Protein AF-A0A8I1V514-F1 (afdb_monomer_lite)

Sequence (45 aa):
MSFIDRNLQHRIGLIRRINQQTATLDCDGQSWRVAFSLLRHLVDV

Secondary structure (DSSP, 8-state):
-EEE-TTS-EEE-EEEEE-SSEEEEEETTEEEEEEGGG-BPPPP-

Radius of gyration: 10.03 Å; chains: 1; bounding box: 24×25×24 Å

Structure (mmCIF, N/CA/C/O backbone):
data_AF-A0A8I1V514-F1
#
_entry.id   AF-A0A8I1V514-F1
#
loop_
_atom_site.group_PDB
_atom_site.id
_atom_site.type_symbol
_atom_site.label_atom_id
_atom_site.label_alt_id
_atom_site.label_comp_id
_atom_site.label_asym_id
_atom_site.label_entity_id
_atom_site.label_seq_id
_atom_site.pdbx_PDB_ins_code
_atom_site.Cartn_x
_atom_site.Cartn_y
_atom_site.Cartn_z
_atom_site.occupancy
_atom_site.B_iso_or_equiv
_atom_site.auth_seq_id
_atom_site.auth_comp_id
_atom_site.auth_asym_id
_atom_site.auth_atom_id
_atom_site.pdbx_PDB_model_num
ATOM 1 N N . MET A 1 1 ? -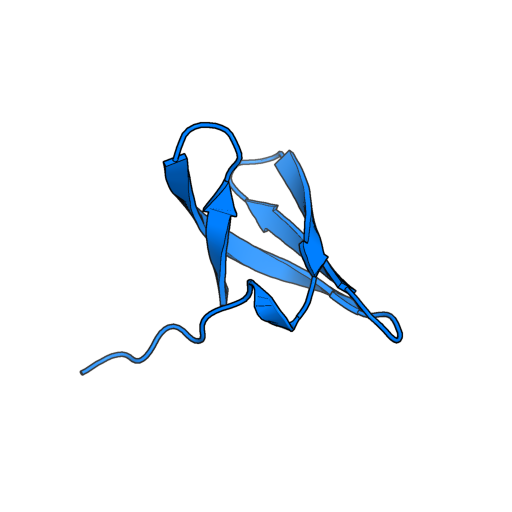0.886 -7.399 -2.445 1.00 94.00 1 MET A N 1
ATOM 2 C CA . MET A 1 1 ? -1.594 -6.299 -3.145 1.00 94.00 1 MET A CA 1
ATOM 3 C C . MET A 1 1 ? -0.577 -5.235 -3.499 1.00 94.00 1 MET A C 1
ATOM 5 O O . MET A 1 1 ?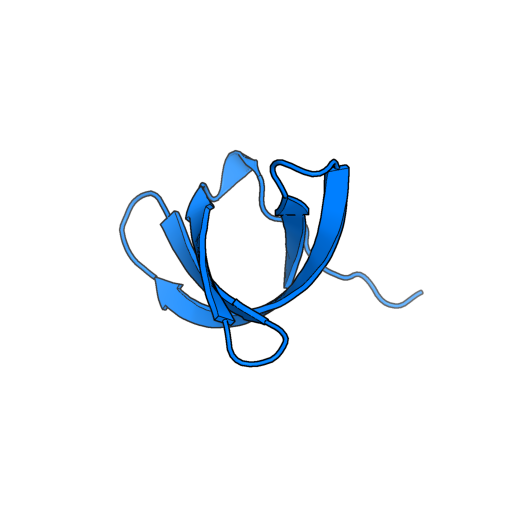 0.415 -5.127 -2.782 1.00 94.00 1 MET A O 1
ATOM 9 N N . SER A 1 2 ? -0.801 -4.471 -4.563 1.00 96.25 2 SER A N 1
ATOM 10 C CA . SER A 1 2 ? 0.088 -3.370 -4.938 1.00 96.25 2 SER A CA 1
ATOM 11 C C . SER A 1 2 ? -0.638 -2.041 -5.117 1.00 96.25 2 SER A C 1
ATOM 13 O O . SER A 1 2 ? -1.863 -2.003 -5.243 1.00 96.25 2 SER A O 1
ATOM 15 N N . PHE A 1 3 ? 0.121 -0.946 -5.069 1.00 96.94 3 PHE A N 1
ATOM 16 C CA . PHE A 1 3 ? -0.340 0.417 -5.341 1.00 96.94 3 PHE A CA 1
ATOM 17 C C . PHE A 1 3 ? 0.841 1.303 -5.769 1.00 96.94 3 PHE A C 1
ATOM 19 O O . PHE A 1 3 ? 2.000 0.935 -5.574 1.00 96.94 3 PHE A O 1
ATOM 26 N N . ILE A 1 4 ? 0.544 2.472 -6.338 1.00 97.12 4 ILE A N 1
ATOM 27 C CA . ILE A 1 4 ? 1.535 3.520 -6.616 1.00 97.12 4 ILE A CA 1
ATOM 28 C C . ILE A 1 4 ? 1.479 4.542 -5.484 1.00 97.12 4 ILE A C 1
ATOM 30 O O . ILE A 1 4 ? 0.403 5.055 -5.165 1.00 97.12 4 ILE A O 1
ATOM 34 N N . ASP A 1 5 ? 2.613 4.809 -4.845 1.00 94.75 5 ASP A N 1
ATOM 35 C CA . ASP A 1 5 ? 2.687 5.785 -3.762 1.00 94.75 5 ASP A CA 1
ATOM 36 C C . ASP A 1 5 ? 2.785 7.236 -4.272 1.00 94.75 5 ASP A C 1
ATOM 38 O O . ASP A 1 5 ? 2.773 7.521 -5.471 1.00 94.75 5 ASP A O 1
ATOM 42 N N . ARG A 1 6 ? 2.890 8.185 -3.337 1.00 93.12 6 ARG A N 1
ATOM 43 C CA . ARG A 1 6 ? 2.992 9.621 -3.652 1.00 93.12 6 ARG A CA 1
ATOM 44 C C . ARG A 1 6 ? 4.281 10.001 -4.387 1.00 93.12 6 ARG A C 1
ATOM 46 O O . ARG A 1 6 ? 4.313 11.042 -5.029 1.00 93.12 6 ARG A O 1
ATOM 53 N N . ASN A 1 7 ? 5.309 9.165 -4.296 1.00 95.50 7 ASN A N 1
ATOM 54 C CA . ASN A 1 7 ? 6.588 9.326 -4.977 1.00 95.50 7 ASN A CA 1
ATOM 55 C C . ASN A 1 7 ? 6.608 8.565 -6.313 1.00 95.50 7 ASN A C 1
ATOM 57 O O . ASN A 1 7 ? 7.678 8.359 -6.883 1.00 95.50 7 ASN A O 1
ATOM 61 N N . LEU A 1 8 ? 5.437 8.132 -6.800 1.00 95.62 8 LEU A N 1
ATOM 62 C CA . LEU A 1 8 ? 5.261 7.342 -8.017 1.00 95.62 8 LEU A CA 1
ATOM 63 C C . LEU A 1 8 ? 5.990 5.990 -7.984 1.00 95.62 8 LEU A C 1
ATOM 65 O O . LEU A 1 8 ? 6.282 5.408 -9.027 1.00 95.62 8 LEU A O 1
ATOM 69 N N . GLN A 1 9 ? 6.258 5.461 -6.790 1.00 95.44 9 GLN A N 1
ATOM 70 C CA . GLN A 1 9 ? 6.886 4.159 -6.618 1.00 95.44 9 GLN A CA 1
ATOM 71 C C . GLN A 1 9 ? 5.828 3.065 -6.525 1.00 95.44 9 GLN A C 1
ATOM 73 O O . GLN A 1 9 ? 4.851 3.182 -5.780 1.00 95.44 9 GLN A O 1
ATOM 78 N N . HIS A 1 10 ? 6.044 1.970 -7.254 1.00 95.25 10 HIS A N 1
ATOM 79 C CA . HIS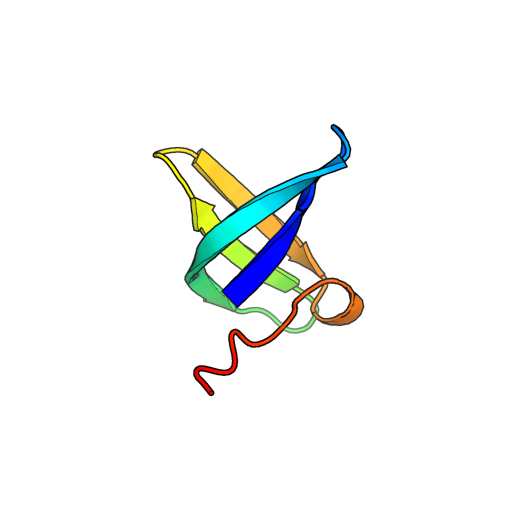 A 1 10 ? 5.226 0.774 -7.111 1.00 95.25 10 HIS A CA 1
ATOM 80 C C . HIS A 1 10 ? 5.593 0.059 -5.815 1.00 95.25 10 HIS A C 1
ATOM 82 O O . HIS A 1 10 ? 6.725 -0.387 -5.636 1.00 95.25 10 HIS A O 1
ATOM 88 N N . ARG A 1 11 ? 4.623 -0.050 -4.909 1.00 95.81 11 ARG A N 1
ATOM 89 C CA . ARG A 1 11 ? 4.775 -0.749 -3.635 1.00 95.81 11 ARG A CA 1
ATOM 90 C C . ARG A 1 11 ? 3.958 -2.020 -3.643 1.00 95.81 11 ARG A C 1
ATOM 92 O O . ARG A 1 11 ? 2.820 -2.041 -4.112 1.00 95.81 11 ARG A O 1
ATOM 99 N N . ILE A 1 12 ? 4.534 -3.065 -3.070 1.00 96.19 12 ILE A N 1
ATOM 100 C CA . ILE A 1 12 ? 3.883 -4.350 -2.863 1.00 96.19 12 ILE A CA 1
ATOM 101 C C . ILE A 1 12 ? 3.861 -4.614 -1.366 1.00 96.19 12 ILE A C 1
ATOM 103 O O . ILE A 1 12 ? 4.879 -4.480 -0.696 1.00 96.19 12 ILE A O 1
ATOM 107 N N . GLY A 1 13 ? 2.694 -4.988 -0.852 1.00 95.12 13 GLY A N 1
ATOM 108 C CA . GLY A 1 13 ? 2.540 -5.272 0.564 1.00 95.12 13 GLY A CA 1
ATOM 109 C C . GLY A 1 13 ? 1.427 -6.246 0.883 1.00 95.12 13 GLY A C 1
ATOM 110 O O . GLY A 1 13 ? 0.572 -6.595 0.049 1.00 95.12 13 GLY A O 1
ATOM 111 N N . LEU A 1 14 ? 1.447 -6.656 2.145 1.00 96.81 14 LEU A N 1
ATOM 112 C CA . LEU A 1 14 ? 0.438 -7.509 2.750 1.00 96.81 14 LEU A CA 1
ATOM 113 C C . LEU A 1 14 ? -0.607 -6.646 3.446 1.00 96.81 14 LEU A C 1
ATOM 115 O O . LEU A 1 14 ? -0.272 -5.706 4.163 1.00 96.81 14 LEU A O 1
ATOM 119 N N . ILE A 1 15 ? -1.884 -6.975 3.261 1.00 96.56 15 ILE A N 1
ATOM 120 C CA . ILE A 1 15 ? -2.957 -6.304 3.994 1.00 96.56 15 ILE A CA 1
ATOM 121 C C . ILE A 1 15 ? -2.914 -6.767 5.453 1.00 96.56 15 ILE A C 1
ATOM 123 O O . ILE A 1 15 ? -3.022 -7.956 5.737 1.00 96.56 15 ILE A O 1
ATOM 127 N N . ARG A 1 16 ? -2.805 -5.816 6.382 1.00 97.19 16 ARG A N 1
ATOM 128 C CA . ARG A 1 16 ? -2.887 -6.059 7.832 1.00 97.19 16 ARG A CA 1
ATOM 129 C C . ARG A 1 16 ? -4.246 -5.710 8.419 1.00 97.19 16 ARG A C 1
ATOM 131 O O . ARG A 1 16 ? -4.658 -6.303 9.409 1.00 97.19 16 ARG A O 1
ATOM 138 N N . ARG A 1 17 ? -4.943 -4.737 7.830 1.00 97.12 17 ARG A N 1
ATOM 139 C CA . ARG A 1 17 ? -6.271 -4.298 8.273 1.00 97.12 17 ARG A CA 1
ATOM 140 C C . ARG A 1 17 ? -7.114 -3.869 7.088 1.00 97.12 17 ARG A C 1
ATOM 142 O O . ARG A 1 17 ? -6.604 -3.283 6.140 1.00 97.12 17 ARG A O 1
ATOM 149 N N . ILE A 1 18 ? -8.414 -4.097 7.193 1.00 97.19 18 ILE A N 1
ATOM 150 C CA . ILE A 1 18 ? -9.425 -3.643 6.241 1.00 97.19 18 ILE A CA 1
ATOM 151 C C .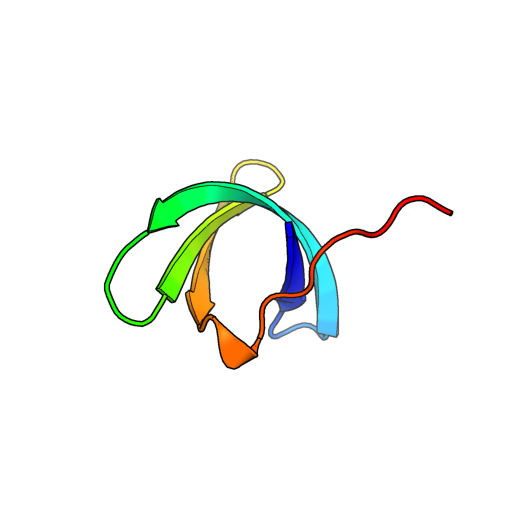 ILE A 1 18 ? -10.476 -2.852 7.024 1.00 97.19 18 ILE A C 1
ATOM 153 O O . ILE A 1 18 ? -10.801 -3.185 8.164 1.00 97.19 18 ILE A O 1
ATOM 157 N N . ASN A 1 19 ? -10.977 -1.771 6.437 1.00 93.25 19 ASN A N 1
ATOM 158 C CA . ASN A 1 19 ? -12.197 -1.096 6.878 1.00 93.25 19 ASN A CA 1
ATOM 159 C C . ASN A 1 19 ? -13.113 -0.862 5.667 1.00 93.25 19 ASN A C 1
ATOM 161 O O . ASN A 1 19 ? -12.873 -1.414 4.602 1.00 93.25 19 ASN A O 1
ATOM 165 N N . GLN A 1 20 ? -14.163 -0.055 5.806 1.00 96.31 20 GLN A N 1
ATOM 166 C CA . GLN A 1 20 ? -15.148 0.126 4.733 1.00 96.31 20 GLN A CA 1
ATOM 167 C C . GLN A 1 20 ? -14.599 0.764 3.445 1.00 96.31 20 GLN A C 1
ATOM 169 O O . GLN A 1 20 ? -15.184 0.554 2.389 1.00 96.31 20 GLN A O 1
ATOM 174 N N . GLN A 1 21 ? -13.510 1.540 3.497 1.00 97.25 21 GLN A N 1
ATOM 175 C CA . GLN A 1 21 ? -13.041 2.327 2.340 1.00 97.25 21 GLN A CA 1
ATOM 176 C C . GLN A 1 21 ? -11.564 2.110 1.987 1.00 97.25 21 GLN A C 1
ATOM 178 O O . GLN A 1 21 ? -11.111 2.489 0.907 1.00 97.25 21 GLN A O 1
ATOM 183 N N . THR A 1 22 ? -10.785 1.548 2.908 1.00 98.00 22 THR A N 1
ATOM 184 C CA . THR A 1 22 ? -9.326 1.471 2.797 1.00 98.00 22 THR A CA 1
ATOM 185 C C . THR A 1 22 ? -8.794 0.164 3.375 1.00 98.00 22 THR A C 1
ATOM 187 O O . THR A 1 22 ? -9.382 -0.408 4.297 1.00 98.00 22 THR A O 1
ATOM 190 N N . ALA A 1 23 ? -7.629 -0.254 2.887 1.00 98.06 23 ALA A N 1
ATOM 191 C CA . ALA A 1 23 ? -6.785 -1.249 3.533 1.00 98.06 23 ALA A CA 1
ATOM 192 C C . ALA A 1 23 ? -5.550 -0.579 4.138 1.00 98.06 23 ALA A C 1
ATOM 194 O O . ALA A 1 23 ? -5.020 0.384 3.584 1.00 98.06 23 ALA A O 1
ATOM 195 N N . THR A 1 24 ? -5.061 -1.123 5.246 1.00 98.00 24 THR A N 1
ATOM 196 C CA . THR A 1 24 ? -3.701 -0.872 5.716 1.00 98.00 24 THR A CA 1
ATOM 197 C C . THR A 1 24 ? -2.798 -1.976 5.186 1.00 98.00 24 THR A C 1
ATOM 199 O O . THR A 1 24 ? -3.040 -3.150 5.478 1.00 98.00 24 THR A O 1
ATOM 202 N N . LEU A 1 25 ? -1.776 -1.599 4.423 1.00 97.50 25 LEU A N 1
ATOM 203 C CA . LEU A 1 25 ? -0.737 -2.482 3.919 1.00 97.50 25 LEU A CA 1
ATOM 204 C C . LEU A 1 25 ? 0.545 -2.277 4.718 1.00 97.50 25 LEU A C 1
ATOM 206 O O . LEU A 1 25 ? 0.872 -1.156 5.095 1.00 97.50 25 LEU A O 1
ATOM 210 N N . ASP A 1 26 ? 1.254 -3.367 4.944 1.00 97.06 26 ASP A N 1
ATOM 211 C CA . ASP A 1 26 ? 2.608 -3.388 5.481 1.00 97.06 26 ASP A CA 1
ATOM 212 C C . ASP A 1 26 ? 3.569 -3.640 4.310 1.00 97.06 26 ASP A C 1
ATOM 214 O O . ASP A 1 26 ? 3.456 -4.667 3.629 1.00 97.06 26 ASP A O 1
ATOM 218 N N . CYS A 1 27 ? 4.431 -2.659 4.032 1.00 94.19 27 CYS A N 1
ATOM 219 C CA . CYS A 1 27 ? 5.410 -2.654 2.943 1.00 94.19 27 CYS A CA 1
ATOM 220 C C . CYS A 1 27 ? 6.760 -2.186 3.496 1.00 94.19 27 CYS A C 1
ATOM 222 O O . CYS A 1 27 ? 6.851 -1.056 3.972 1.00 94.19 27 CYS A O 1
ATOM 224 N N . ASP A 1 28 ? 7.806 -3.008 3.401 1.00 88.69 28 ASP A N 1
ATOM 225 C CA . ASP A 1 28 ? 9.188 -2.631 3.749 1.00 88.69 28 ASP A CA 1
ATOM 226 C C . ASP A 1 28 ? 9.343 -2.006 5.153 1.00 88.69 28 ASP A C 1
ATOM 228 O O . ASP A 1 28 ? 10.074 -1.037 5.354 1.00 88.69 28 ASP A O 1
ATOM 232 N N . GLY A 1 29 ? 8.603 -2.527 6.139 1.00 92.00 29 GLY A N 1
ATOM 233 C CA . GLY A 1 29 ? 8.606 -2.011 7.514 1.00 92.00 29 GLY A CA 1
ATOM 234 C C . GLY A 1 29 ? 7.818 -0.708 7.707 1.00 92.00 29 GLY A C 1
ATOM 235 O O . GLY A 1 29 ? 7.869 -0.111 8.782 1.00 92.00 29 GLY A O 1
ATOM 236 N N . GLN A 1 30 ? 7.078 -0.260 6.692 1.00 95.31 30 GLN A N 1
ATOM 237 C CA . GLN A 1 30 ? 6.201 0.906 6.742 1.00 95.31 30 GLN A CA 1
ATOM 238 C C . GLN A 1 30 ? 4.733 0.509 6.569 1.00 95.31 30 GLN A C 1
ATOM 240 O O . GLN A 1 30 ? 4.377 -0.339 5.753 1.00 95.31 30 GLN A O 1
ATOM 245 N N . SER A 1 31 ? 3.853 1.188 7.308 1.00 96.38 31 SER A N 1
ATOM 246 C CA . SER A 1 31 ? 2.404 1.001 7.207 1.00 96.38 31 SER A CA 1
ATOM 247 C C . SER A 1 31 ? 1.749 2.073 6.341 1.00 96.38 31 SER A C 1
ATOM 249 O O . SER A 1 31 ? 1.900 3.269 6.583 1.00 96.38 31 SER A O 1
ATOM 251 N N . TRP A 1 32 ? 0.943 1.635 5.377 1.00 96.62 32 TRP A N 1
ATOM 252 C CA . TRP A 1 32 ? 0.297 2.481 4.379 1.00 96.62 32 TRP A CA 1
ATOM 253 C C . TRP A 1 32 ? -1.210 2.289 4.394 1.00 96.62 32 TRP A C 1
ATOM 255 O O . TRP A 1 32 ? -1.695 1.177 4.218 1.00 96.62 32 TRP A O 1
ATOM 265 N N . ARG A 1 33 ? -1.976 3.372 4.549 1.00 97.19 33 ARG A N 1
ATOM 266 C CA . ARG A 1 33 ? -3.432 3.342 4.365 1.00 97.19 33 ARG A CA 1
ATOM 267 C C . ARG A 1 33 ? -3.767 3.701 2.922 1.00 97.19 33 ARG A C 1
ATOM 269 O O . ARG A 1 33 ? -3.503 4.819 2.489 1.00 97.19 33 ARG A O 1
ATOM 276 N N . VAL A 1 34 ? -4.369 2.764 2.200 1.00 97.44 34 VAL A N 1
ATOM 277 C CA . VAL A 1 34 ? -4.621 2.869 0.760 1.00 97.44 34 VAL A CA 1
ATOM 278 C C . VAL A 1 34 ? -6.106 2.651 0.483 1.00 97.44 34 VAL A C 1
ATOM 280 O O . VAL A 1 34 ? -6.710 1.711 1.003 1.00 97.44 34 VAL A O 1
ATOM 283 N N . ALA A 1 35 ? -6.712 3.537 -0.309 1.00 97.50 35 ALA A N 1
ATOM 284 C CA . ALA A 1 35 ? -8.094 3.385 -0.763 1.00 97.50 35 ALA A CA 1
ATOM 285 C C . ALA A 1 35 ? -8.229 2.175 -1.689 1.00 97.50 35 ALA A C 1
ATOM 287 O O . ALA A 1 35 ? -7.342 1.920 -2.500 1.00 97.50 35 ALA A O 1
ATOM 288 N N . PHE A 1 36 ? -9.347 1.450 -1.606 1.00 96.31 36 PHE A N 1
ATOM 289 C CA . PHE A 1 36 ? -9.537 0.249 -2.428 1.00 96.31 36 PHE A CA 1
ATOM 290 C C . PHE A 1 36 ? -9.458 0.529 -3.929 1.00 96.31 36 PHE A C 1
ATOM 292 O O . PHE A 1 36 ? -8.916 -0.289 -4.663 1.00 96.31 36 PHE A O 1
ATOM 299 N N . SER A 1 37 ? -9.907 1.707 -4.370 1.00 96.38 37 SER A N 1
ATOM 300 C CA . SER A 1 37 ? -9.806 2.142 -5.768 1.00 96.38 37 SER A CA 1
ATOM 301 C C . SER A 1 37 ? -8.368 2.270 -6.283 1.00 96.38 37 SER A C 1
ATOM 303 O O . SER A 1 37 ? -8.159 2.252 -7.492 1.00 96.38 37 SER A O 1
ATOM 305 N N . LEU A 1 38 ? -7.381 2.397 -5.391 1.00 96.62 38 LEU A N 1
ATOM 306 C CA . LEU A 1 38 ? -5.960 2.495 -5.734 1.00 96.62 38 LEU A CA 1
ATOM 307 C C . LEU A 1 38 ? -5.223 1.158 -5.604 1.00 96.62 38 LEU A C 1
ATOM 309 O O . LEU A 1 38 ? -4.065 1.059 -6.010 1.00 96.62 38 LEU A O 1
ATOM 313 N N . LEU A 1 39 ? -5.864 0.138 -5.029 1.00 96.56 39 LEU A N 1
ATOM 314 C CA . LEU A 1 39 ? -5.260 -1.178 -4.899 1.00 96.56 39 LEU A CA 1
ATOM 315 C C . LEU A 1 39 ? -5.362 -1.960 -6.201 1.00 96.56 39 LEU A C 1
ATOM 317 O O . LEU A 1 39 ? -6.375 -1.952 -6.899 1.00 96.56 39 LEU A O 1
ATOM 321 N N . ARG A 1 40 ? -4.302 -2.707 -6.484 1.00 95.88 40 ARG A N 1
ATOM 322 C CA . ARG A 1 40 ? -4.225 -3.642 -7.596 1.00 95.88 40 AR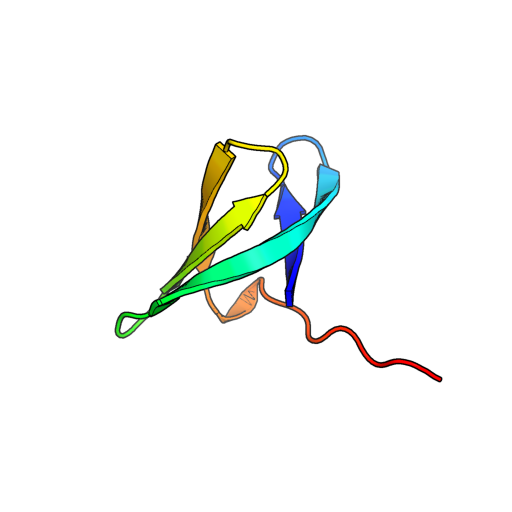G A CA 1
ATOM 323 C C . ARG A 1 40 ? -3.928 -5.035 -7.054 1.00 95.88 40 ARG A C 1
ATOM 325 O O . ARG A 1 40 ? -3.093 -5.215 -6.159 1.00 95.88 40 ARG A O 1
ATOM 332 N N . HIS A 1 41 ? -4.641 -6.022 -7.587 1.00 92.25 41 HIS A N 1
ATOM 333 C CA . HIS A 1 41 ? -4.287 -7.419 -7.384 1.00 92.25 41 HIS A CA 1
ATOM 334 C C . HIS A 1 41 ? -2.992 -7.710 -8.138 1.00 92.25 41 HIS A C 1
ATOM 336 O O . HIS A 1 41 ? -2.822 -7.278 -9.277 1.00 92.25 41 HIS A O 1
ATOM 342 N N . LEU A 1 42 ? -2.091 -8.438 -7.484 1.00 87.31 42 LEU A N 1
ATOM 343 C CA . LEU A 1 42 ? -0.985 -9.078 -8.178 1.00 87.31 42 LEU A CA 1
ATOM 344 C C . LEU A 1 42 ? -1.575 -10.306 -8.862 1.00 87.31 42 LEU A C 1
ATOM 346 O O . LEU A 1 42 ? -2.142 -11.160 -8.181 1.00 87.31 42 LEU A O 1
ATOM 350 N N . VAL A 1 43 ? -1.509 -10.345 -10.184 1.00 84.38 43 VAL A N 1
ATOM 351 C CA . VAL A 1 43 ? -1.837 -11.536 -10.963 1.00 84.38 43 VAL A CA 1
ATOM 352 C C . VAL A 1 43 ? -0.498 -12.129 -11.369 1.00 84.38 4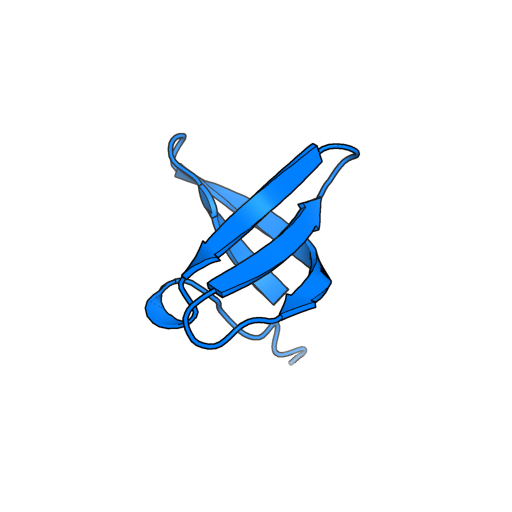3 VAL A C 1
ATOM 354 O O . VAL A 1 43 ? 0.293 -11.433 -12.002 1.00 84.38 43 VAL A O 1
ATOM 357 N N . ASP A 1 44 ? -0.231 -13.356 -10.934 1.00 66.06 44 ASP A N 1
ATOM 358 C CA . ASP A 1 44 ? 0.881 -14.143 -11.465 1.00 66.06 44 ASP A CA 1
ATOM 359 C C . ASP A 1 44 ? 0.416 -14.741 -12.802 1.00 66.06 44 ASP A C 1
ATOM 361 O O . ASP A 1 44 ? -0.742 -15.165 -12.900 1.00 66.06 44 ASP A O 1
ATOM 365 N N . VAL A 1 45 ? 1.259 -14.666 -13.834 1.00 57.84 45 VAL A N 1
ATOM 366 C CA . VAL A 1 45 ? 0.947 -15.139 -15.200 1.00 57.84 45 VAL A CA 1
ATOM 367 C C . VAL A 1 45 ? 1.226 -16.628 -15.318 1.00 57.84 45 VAL A C 1
ATOM 369 O O . VAL A 1 45 ? 2.318 -17.046 -14.878 1.00 57.84 45 VAL A O 1
#

pLDDT: mean 93.92, std 7.47, range [57.84, 98.06]

Foldseek 3Di:
DWFQDPVRDIWDFDFPDDDDFWTWTQTPNDTDTGGPVGDDDDDDD